Protein AF-A0A971N8U6-F1 (afdb_monomer_lite)

pLDDT: mean 80.95, std 17.46, range [42.59, 98.12]

Sequence (133 aa):
MRYELEEDKHRELATIDENKVITFADQNLEWIIREEIGKPHGAIEFGEVQGITKTDASTLPWPEHRFHDVSNPKIHENAIVSLDGLRYLTNLRQLNLSRNPISDLSELKYLKQLTKLELRTIYLHKESASLLR

Foldseek 3Di:
DVVVVVVVLVVCLVDPDQQDFFDDPFVLVVCQQCVVLVHRDDTDGLNSLQPAAEGESQPSDDDDPPPDPPVDPRVPDSADADCVRVLSNQNHAEYERAPHQHQDPPSVVSNPNHNYYHHHDHNNPDPPPPPDD

Secondary structure (DSSP, 8-state):
-HHHHHHHHHHHHHH--TT-EE--SSHHHHHHHHHHHT--SSPEEGGGGGG--EEE-S----STT----TT-GGGG--S----TTGGG-TT--EEE-TT------GGGGG-TT--EEE-TT------------

Radius of gyration: 16.16 Å; chains: 1; bounding box: 46×45×38 Å

Structure (mmCIF, N/CA/C/O backbone):
data_AF-A0A971N8U6-F1
#
_entry.id   AF-A0A971N8U6-F1
#
loop_
_atom_site.group_PDB
_atom_site.id
_atom_site.type_symbol
_atom_site.label_atom_id
_atom_site.label_alt_id
_atom_site.label_comp_id
_atom_site.label_asym_id
_atom_site.label_entity_id
_atom_site.label_seq_id
_atom_site.pdbx_PDB_ins_code
_atom_site.Cartn_x
_atom_site.Cartn_y
_atom_site.Cartn_z
_atom_site.occupancy
_atom_site.B_iso_or_equiv
_atom_site.auth_seq_id
_atom_site.auth_comp_id
_atom_site.auth_asym_id
_atom_site.auth_atom_id
_atom_site.pdbx_PDB_model_num
ATOM 1 N N . MET A 1 1 ? -1.477 22.993 -8.126 1.00 59.56 1 MET A N 1
ATOM 2 C CA . MET A 1 1 ? -1.645 21.684 -8.794 1.00 59.56 1 MET A CA 1
ATOM 3 C C . MET A 1 1 ? -1.131 20.496 -7.980 1.00 59.56 1 MET A C 1
ATOM 5 O O . MET A 1 1 ? -1.975 19.806 -7.436 1.00 59.56 1 MET A O 1
ATOM 9 N N . ARG A 1 2 ? 0.183 20.223 -7.820 1.00 58.22 2 ARG A N 1
ATOM 10 C CA . ARG A 1 2 ? 0.627 19.052 -7.008 1.00 58.22 2 ARG A CA 1
ATOM 11 C C . ARG A 1 2 ? 0.193 19.129 -5.537 1.00 58.22 2 ARG A C 1
ATOM 13 O O . ARG A 1 2 ? -0.319 18.152 -5.029 1.00 58.22 2 ARG A O 1
ATOM 20 N N . TYR A 1 3 ? 0.333 20.281 -4.881 1.00 58.81 3 TYR A N 1
ATOM 21 C CA . TYR A 1 3 ? -0.081 20.446 -3.478 1.00 58.81 3 TYR A CA 1
ATOM 22 C C . TYR A 1 3 ? -1.593 20.260 -3.243 1.00 58.81 3 TYR A C 1
ATOM 24 O O . TYR A 1 3 ? -1.970 19.697 -2.224 1.00 58.81 3 TYR A O 1
ATOM 32 N N . GLU A 1 4 ? -2.441 20.671 -4.192 1.00 64.56 4 GLU A N 1
ATOM 33 C CA . GLU A 1 4 ? -3.907 20.536 -4.092 1.00 64.56 4 GLU A CA 1
ATOM 34 C C . GLU A 1 4 ? -4.332 19.061 -4.137 1.00 64.56 4 GLU A C 1
ATOM 36 O O . GLU A 1 4 ? -5.067 18.609 -3.267 1.00 64.56 4 GLU A O 1
ATOM 41 N N . LEU A 1 5 ? -3.759 18.277 -5.061 1.00 65.00 5 LEU A N 1
ATOM 42 C CA . LEU A 1 5 ? -4.033 16.837 -5.177 1.00 65.00 5 LEU A CA 1
ATOM 43 C C . LEU A 1 5 ? -3.661 16.051 -3.908 1.00 65.00 5 LEU A C 1
ATOM 45 O O . LEU A 1 5 ? -4.312 15.064 -3.567 1.00 65.00 5 LEU A O 1
ATOM 49 N N . GLU A 1 6 ? -2.610 16.471 -3.203 1.00 73.00 6 GLU A N 1
ATOM 50 C CA . GLU A 1 6 ? -2.165 15.800 -1.979 1.00 73.00 6 GLU A CA 1
ATOM 51 C C . GLU A 1 6 ? -3.050 16.119 -0.768 1.00 73.00 6 GLU A C 1
ATOM 53 O O . GLU A 1 6 ? -3.264 15.242 0.079 1.00 73.00 6 GLU A O 1
ATOM 58 N N . GLU A 1 7 ? -3.565 17.351 -0.685 1.00 72.00 7 GLU A N 1
ATOM 59 C CA . GLU A 1 7 ? -4.572 17.730 0.309 1.00 72.00 7 GLU A CA 1
ATOM 60 C C . GLU A 1 7 ? -5.894 17.003 0.064 1.00 72.00 7 GLU A C 1
ATOM 62 O O . GLU A 1 7 ? -6.496 16.512 1.019 1.00 72.00 7 GLU A O 1
ATOM 67 N N . ASP A 1 8 ? -6.313 16.872 -1.194 1.00 78.00 8 ASP A N 1
ATOM 68 C CA . ASP A 1 8 ? -7.549 16.181 -1.563 1.00 78.00 8 ASP A CA 1
ATOM 69 C C . ASP A 1 8 ? -7.521 14.709 -1.141 1.00 78.00 8 ASP A C 1
ATOM 71 O O . ASP A 1 8 ? -8.455 14.237 -0.495 1.00 78.00 8 ASP A O 1
ATOM 75 N N . LYS A 1 9 ? -6.406 14.006 -1.380 1.00 81.56 9 LYS A N 1
ATOM 76 C CA . LYS A 1 9 ? -6.209 12.625 -0.903 1.00 81.56 9 LYS A CA 1
ATOM 77 C C . LYS A 1 9 ? -6.259 12.512 0.628 1.00 81.56 9 LYS A C 1
ATOM 79 O O . LYS A 1 9 ? -6.761 11.527 1.163 1.00 81.56 9 LYS A O 1
ATOM 84 N N . HIS A 1 10 ? -5.739 13.500 1.363 1.00 79.06 10 HIS A N 1
ATOM 85 C CA . HIS A 1 10 ? -5.798 13.482 2.829 1.00 79.06 10 HIS A CA 1
ATOM 86 C C . HIS A 1 10 ? -7.226 13.711 3.348 1.00 79.06 10 HIS A C 1
ATOM 88 O O . HIS A 1 10 ? -7.654 13.040 4.287 1.00 79.06 10 HIS A O 1
ATOM 94 N N . ARG A 1 11 ? -7.971 14.628 2.716 1.00 83.56 11 ARG A N 1
ATOM 95 C CA . ARG A 1 11 ? -9.385 14.901 3.024 1.00 83.56 11 ARG A CA 1
ATOM 96 C C . ARG A 1 11 ? -10.281 13.711 2.673 1.00 83.56 11 ARG A C 1
ATOM 98 O O . ARG A 1 11 ? -11.188 13.396 3.440 1.00 83.56 11 ARG A O 1
ATOM 105 N N . GLU A 1 12 ? -9.996 13.030 1.562 1.00 88.94 12 GLU A N 1
ATOM 106 C CA . GLU A 1 12 ? -10.679 11.798 1.156 1.00 88.94 12 GLU A CA 1
ATOM 107 C C . GLU A 1 12 ? -10.558 10.737 2.253 1.00 88.94 12 GLU A C 1
ATOM 109 O O . GLU A 1 12 ? -11.573 10.279 2.763 1.00 88.94 12 GLU A O 1
ATOM 114 N N . LEU A 1 13 ? -9.341 10.408 2.699 1.00 86.44 13 LEU A N 1
ATOM 115 C CA . LEU A 1 13 ? -9.130 9.388 3.737 1.00 86.44 13 LEU A CA 1
ATOM 116 C C . LEU A 1 13 ? -9.801 9.724 5.078 1.00 86.44 13 LEU A C 1
ATOM 118 O O . LEU A 1 13 ? -10.127 8.818 5.837 1.00 86.44 13 LEU A O 1
ATOM 122 N N . ALA A 1 14 ? -10.013 11.006 5.383 1.00 85.06 14 ALA A N 1
ATOM 123 C CA . ALA A 1 14 ? -10.707 11.426 6.599 1.00 85.06 14 ALA A CA 1
ATOM 124 C C . ALA A 1 14 ? -12.236 11.248 6.527 1.00 85.06 14 ALA A C 1
ATOM 126 O O . ALA A 1 14 ? -12.901 11.299 7.559 1.00 85.06 14 ALA A O 1
ATOM 127 N N . THR A 1 15 ? -12.796 11.082 5.325 1.00 90.12 15 THR A N 1
ATOM 128 C CA . THR A 1 15 ? -14.250 11.060 5.074 1.00 90.12 15 THR A CA 1
ATOM 129 C C . THR A 1 15 ? -14.706 9.867 4.235 1.00 90.12 15 THR A C 1
ATOM 131 O O . THR A 1 15 ? -15.868 9.800 3.839 1.00 90.12 15 THR A O 1
ATOM 134 N N . ILE A 1 16 ? -13.801 8.931 3.948 1.00 92.06 16 ILE A N 1
ATOM 135 C CA . ILE A 1 16 ? -14.071 7.775 3.101 1.00 92.06 16 ILE A CA 1
ATOM 136 C C . ILE A 1 16 ? -15.069 6.824 3.772 1.00 92.06 16 ILE A C 1
ATOM 138 O O . ILE A 1 16 ? -14.922 6.455 4.936 1.00 92.06 16 ILE A O 1
ATOM 142 N N . ASP A 1 17 ? -16.098 6.449 3.015 1.00 94.31 17 ASP A N 1
ATOM 143 C CA . ASP A 1 17 ? -17.116 5.481 3.423 1.00 94.31 17 ASP A CA 1
ATOM 144 C C . ASP A 1 17 ? -16.557 4.052 3.369 1.00 94.31 17 ASP A C 1
ATOM 146 O O . ASP A 1 17 ? -15.771 3.726 2.477 1.00 94.31 17 ASP A O 1
ATOM 150 N N . GLU A 1 18 ? -16.977 3.180 4.287 1.00 92.81 18 GLU A N 1
ATOM 151 C CA . GLU A 1 18 ? -16.533 1.780 4.325 1.00 92.81 18 GLU A CA 1
ATOM 152 C C . GLU A 1 18 ? -16.890 1.001 3.050 1.00 92.81 18 GLU A C 1
ATOM 154 O O . GLU A 1 18 ? -16.104 0.169 2.604 1.00 92.81 18 GLU A O 1
ATOM 159 N N . ASN A 1 19 ? -18.003 1.341 2.401 1.00 96.12 19 ASN A N 1
ATOM 160 C CA . ASN A 1 19 ? -18.477 0.707 1.170 1.00 96.12 19 ASN A CA 1
ATOM 161 C C . ASN A 1 19 ? -17.906 1.391 -0.083 1.00 96.12 19 ASN A C 1
ATOM 163 O O . ASN A 1 19 ? -18.292 1.088 -1.217 1.00 96.12 19 ASN A O 1
ATOM 167 N N . LYS A 1 20 ? -17.005 2.370 0.082 1.00 96.62 20 LYS A N 1
ATOM 168 C CA . LYS A 1 20 ? -16.369 3.040 -1.049 1.00 96.62 20 LYS A CA 1
ATOM 169 C C . LYS A 1 20 ? -15.521 2.032 -1.812 1.00 96.62 20 LYS A C 1
ATOM 171 O O . LYS A 1 20 ? -14.549 1.502 -1.282 1.00 96.62 20 LYS A O 1
ATOM 176 N N . VAL A 1 21 ? -15.840 1.843 -3.090 1.00 96.94 21 VAL A N 1
ATOM 177 C CA . VAL A 1 21 ? -14.991 1.074 -4.002 1.00 96.94 21 VAL A CA 1
ATOM 178 C C . VAL A 1 21 ? -13.652 1.786 -4.180 1.00 96.94 21 VAL A C 1
ATOM 180 O O . VAL A 1 21 ? -13.610 2.962 -4.560 1.00 96.94 21 VAL A O 1
ATOM 183 N N . ILE A 1 22 ? -12.577 1.048 -3.925 1.00 96.38 22 ILE A N 1
ATOM 184 C CA . ILE A 1 22 ? -11.189 1.466 -4.096 1.00 96.38 22 ILE A CA 1
ATOM 185 C C . ILE A 1 22 ? -10.516 0.634 -5.188 1.00 96.38 22 ILE A C 1
ATOM 187 O O . ILE A 1 22 ? -10.962 -0.455 -5.549 1.00 96.38 22 ILE A O 1
ATOM 191 N N . THR A 1 23 ? -9.426 1.166 -5.729 1.00 95.19 23 THR A N 1
ATOM 192 C CA . THR A 1 23 ? -8.676 0.545 -6.823 1.00 95.19 23 THR A CA 1
ATOM 193 C C . THR A 1 23 ? -7.184 0.674 -6.582 1.00 95.19 23 THR A C 1
ATOM 195 O O . THR A 1 23 ? -6.734 1.678 -6.023 1.00 95.19 23 THR A O 1
ATOM 198 N N . PHE A 1 24 ? -6.424 -0.291 -7.087 1.00 93.31 24 PHE A N 1
ATOM 199 C CA . PHE A 1 24 ? -4.967 -0.270 -7.086 1.00 93.31 24 PHE A CA 1
ATOM 200 C C . PHE A 1 24 ? -4.491 -0.159 -8.532 1.00 93.31 24 PHE A C 1
ATOM 202 O O . PHE A 1 24 ? -4.991 -0.859 -9.410 1.00 93.31 24 PHE A O 1
ATOM 209 N N . ALA A 1 25 ? -3.567 0.761 -8.809 1.00 92.25 25 ALA A N 1
ATOM 210 C CA . ALA A 1 25 ? -3.093 0.947 -10.183 1.00 92.25 25 ALA A CA 1
ATOM 211 C C . ALA A 1 25 ? -2.219 -0.229 -10.647 1.00 92.25 25 ALA A C 1
ATOM 213 O O . ALA A 1 25 ? -2.215 -0.583 -11.827 1.00 92.25 25 ALA A O 1
ATOM 214 N N . ASP A 1 26 ? -1.476 -0.816 -9.709 1.00 89.25 26 ASP A N 1
ATOM 215 C CA . ASP A 1 26 ? -0.604 -1.959 -9.933 1.00 89.25 26 ASP A CA 1
ATOM 216 C C . ASP A 1 26 ? -1.357 -3.269 -9.667 1.00 89.25 26 ASP A C 1
ATOM 218 O O . ASP A 1 26 ? -1.887 -3.489 -8.576 1.00 89.25 26 ASP A O 1
ATOM 222 N N . GLN A 1 27 ? -1.408 -4.145 -10.672 1.00 87.06 27 GLN A N 1
ATOM 223 C CA . GLN A 1 27 ? -2.161 -5.400 -10.595 1.00 87.06 27 GLN A CA 1
ATOM 224 C C . GLN A 1 27 ? -1.514 -6.419 -9.654 1.00 87.06 27 GLN A C 1
ATOM 226 O O . GLN A 1 27 ? -2.226 -7.236 -9.075 1.00 87.06 27 GLN A O 1
ATOM 231 N N . ASN A 1 28 ? -0.191 -6.373 -9.474 1.00 86.50 28 ASN A N 1
ATOM 232 C CA . ASN A 1 28 ? 0.494 -7.254 -8.533 1.00 86.50 28 ASN A CA 1
ATOM 233 C C . ASN A 1 28 ? 0.221 -6.814 -7.098 1.00 86.50 28 ASN A C 1
ATOM 235 O O . ASN A 1 28 ? -0.028 -7.654 -6.235 1.00 86.50 28 ASN A O 1
ATOM 239 N N . LEU A 1 29 ? 0.207 -5.498 -6.856 1.00 90.75 29 LEU A N 1
ATOM 240 C CA . LEU A 1 29 ? -0.240 -4.961 -5.576 1.00 90.75 29 LEU A CA 1
ATOM 241 C C . LEU A 1 29 ? -1.698 -5.350 -5.313 1.00 90.75 29 LEU A C 1
ATOM 243 O O . LEU A 1 29 ? -1.980 -5.897 -4.252 1.00 90.75 29 LEU A O 1
ATOM 247 N N . GLU A 1 30 ? -2.602 -5.138 -6.277 1.00 92.81 30 GLU A N 1
ATOM 248 C CA . GLU A 1 30 ? -4.005 -5.550 -6.139 1.00 92.81 30 GLU A CA 1
ATOM 249 C C . GLU A 1 30 ? -4.123 -7.037 -5.800 1.00 92.81 30 GLU A C 1
ATOM 251 O O . GLU A 1 30 ? -4.874 -7.404 -4.900 1.00 92.81 30 GLU A O 1
ATOM 256 N N . TRP A 1 31 ? -3.365 -7.890 -6.490 1.00 88.88 31 TRP A N 1
ATOM 257 C CA . TRP A 1 31 ? -3.372 -9.330 -6.263 1.00 88.88 31 TRP A CA 1
ATOM 258 C C . TRP A 1 31 ? -2.973 -9.688 -4.826 1.00 88.88 31 TRP A C 1
ATOM 260 O O . TRP A 1 31 ? -3.695 -10.435 -4.171 1.00 88.88 31 TRP A O 1
ATOM 270 N N . ILE A 1 32 ? -1.897 -9.095 -4.297 1.00 89.25 32 ILE A N 1
ATOM 271 C CA . ILE A 1 32 ? -1.487 -9.310 -2.899 1.00 89.25 32 ILE A CA 1
ATOM 272 C C . ILE A 1 32 ? -2.613 -8.898 -1.949 1.00 89.25 32 ILE A C 1
ATOM 274 O O . ILE A 1 32 ? -2.950 -9.639 -1.030 1.00 89.25 32 ILE A O 1
ATOM 278 N N . ILE A 1 33 ? -3.233 -7.739 -2.185 1.00 93.44 33 ILE A N 1
ATOM 279 C CA . ILE A 1 33 ? -4.347 -7.271 -1.356 1.00 93.44 33 ILE A CA 1
ATOM 280 C C . ILE A 1 33 ? -5.525 -8.244 -1.412 1.00 93.44 33 ILE A C 1
ATOM 282 O O . ILE A 1 33 ? -6.119 -8.529 -0.376 1.00 93.44 33 ILE A O 1
ATOM 286 N N . ARG A 1 34 ? -5.845 -8.782 -2.591 1.00 93.25 34 ARG A N 1
ATOM 287 C CA . ARG A 1 34 ? -6.923 -9.763 -2.774 1.00 93.25 34 ARG A CA 1
ATOM 288 C C . ARG A 1 34 ? -6.685 -11.052 -2.003 1.00 93.25 34 ARG A C 1
ATOM 290 O O . ARG A 1 34 ? -7.636 -11.565 -1.417 1.00 93.25 34 ARG A O 1
ATOM 297 N N . GLU A 1 35 ? -5.453 -11.549 -1.986 1.00 89.50 35 GLU A N 1
ATOM 298 C CA . GLU A 1 35 ? -5.084 -12.722 -1.189 1.00 89.50 35 GLU A CA 1
ATOM 299 C C . GLU A 1 35 ? -5.233 -12.444 0.310 1.00 89.50 35 GLU A C 1
ATOM 301 O O . GLU A 1 35 ? -5.848 -13.237 1.021 1.00 89.50 35 GLU A O 1
ATOM 306 N N . GLU A 1 36 ? -4.752 -11.289 0.782 1.00 92.56 36 GLU A N 1
ATOM 307 C CA . GLU A 1 36 ? -4.838 -10.887 2.195 1.00 92.56 36 GLU A CA 1
ATOM 308 C C . GLU A 1 36 ? -6.293 -10.764 2.684 1.00 92.56 36 GLU A C 1
ATOM 310 O O . GLU A 1 36 ? -6.595 -11.108 3.827 1.00 92.56 36 GLU A O 1
ATOM 315 N N . ILE A 1 37 ? -7.215 -10.313 1.824 1.00 94.69 37 ILE A N 1
ATOM 316 C CA . ILE A 1 37 ? -8.649 -10.210 2.159 1.00 94.69 37 ILE A CA 1
ATOM 317 C C . ILE A 1 37 ? -9.464 -11.456 1.771 1.00 94.69 37 ILE A C 1
ATOM 319 O O . ILE A 1 37 ? -10.665 -11.504 2.033 1.00 94.69 37 ILE A O 1
ATOM 323 N N . GLY A 1 38 ? -8.857 -12.454 1.119 1.00 92.88 38 GLY A N 1
ATOM 324 C CA . GLY A 1 38 ? -9.550 -13.656 0.643 1.00 92.88 38 GLY A CA 1
ATOM 325 C C . GLY A 1 38 ? -10.613 -13.398 -0.437 1.00 92.88 38 GLY A C 1
ATOM 326 O O . GLY A 1 38 ? -11.600 -14.134 -0.514 1.00 92.88 38 GLY A O 1
ATOM 327 N N . LYS A 1 39 ? -10.441 -12.357 -1.266 1.00 92.25 39 LYS A N 1
ATOM 328 C CA . LYS A 1 39 ? -11.420 -11.920 -2.282 1.00 92.25 39 LYS A CA 1
ATOM 329 C C . LYS A 1 39 ? -10.804 -11.887 -3.689 1.00 92.25 39 LYS A C 1
ATOM 331 O O . LYS A 1 39 ? -10.376 -10.828 -4.164 1.00 92.25 39 LYS A O 1
ATOM 336 N N . PRO A 1 40 ? -10.809 -13.018 -4.417 1.00 87.56 40 PRO A N 1
ATOM 337 C CA . PRO A 1 40 ? -10.121 -13.127 -5.707 1.00 87.56 40 PRO A CA 1
ATOM 338 C C . PRO A 1 40 ? -10.761 -12.287 -6.824 1.00 87.56 40 PRO A C 1
ATOM 340 O O . PRO A 1 40 ? -10.086 -11.919 -7.783 1.00 87.56 40 PRO A O 1
ATOM 343 N N . HIS A 1 41 ? -12.054 -11.960 -6.716 1.00 88.38 41 HIS A N 1
ATOM 344 C CA . HIS A 1 41 ? -12.808 -11.255 -7.756 1.00 88.38 41 HIS A CA 1
ATOM 345 C C . HIS A 1 41 ? -13.762 -10.205 -7.174 1.00 88.38 41 HIS A C 1
ATOM 347 O O . HIS A 1 41 ? -14.086 -10.219 -5.989 1.00 88.38 41 HIS A O 1
ATOM 353 N N . GLY A 1 42 ? -14.256 -9.315 -8.038 1.00 93.50 42 GLY A N 1
ATOM 354 C CA . GLY A 1 42 ? -15.191 -8.252 -7.670 1.00 93.50 42 GLY A CA 1
ATOM 355 C C . GLY A 1 42 ? -14.503 -6.974 -7.188 1.00 93.50 42 GLY A C 1
ATOM 356 O O . GLY A 1 42 ? -13.277 -6.916 -7.056 1.00 93.50 42 GLY A O 1
ATOM 357 N N . ALA A 1 43 ? -15.308 -5.934 -6.964 1.00 96.12 43 ALA A N 1
ATOM 358 C CA . ALA A 1 43 ? -14.835 -4.655 -6.442 1.00 96.12 43 ALA A CA 1
ATOM 359 C C . ALA A 1 43 ? -14.250 -4.828 -5.034 1.00 96.12 43 ALA A C 1
ATOM 361 O O . ALA A 1 43 ? -14.772 -5.624 -4.258 1.00 96.12 43 ALA A O 1
ATOM 362 N N . ILE A 1 44 ? -13.179 -4.100 -4.723 1.00 96.88 44 ILE A N 1
ATOM 363 C CA . ILE A 1 44 ? -12.619 -4.026 -3.370 1.00 96.88 44 ILE A CA 1
ATOM 364 C C . ILE A 1 44 ? -13.200 -2.776 -2.713 1.00 96.88 44 ILE A C 1
ATOM 366 O O . ILE A 1 44 ? -13.115 -1.686 -3.280 1.00 96.88 44 ILE A O 1
ATOM 370 N N . GLU A 1 45 ? -13.799 -2.930 -1.543 1.00 97.62 45 GLU A N 1
ATOM 371 C CA . GLU A 1 45 ? -14.341 -1.835 -0.744 1.00 97.62 45 GLU A CA 1
ATOM 372 C C . GLU A 1 45 ? -13.344 -1.416 0.341 1.00 97.62 45 GLU A C 1
ATOM 374 O O . GLU A 1 45 ? -12.538 -2.214 0.827 1.00 97.62 45 GLU A O 1
ATOM 379 N N . PHE A 1 46 ? -13.375 -0.141 0.725 1.00 97.44 46 PHE A N 1
ATOM 380 C CA . PHE A 1 46 ? -12.439 0.423 1.694 1.00 97.44 46 PHE A CA 1
ATOM 381 C C . PHE A 1 46 ? -12.449 -0.329 3.031 1.00 97.44 46 PHE A C 1
ATOM 383 O O . PHE A 1 46 ? -11.382 -0.582 3.592 1.00 97.44 46 PHE A O 1
ATOM 390 N N . GLY A 1 47 ? -13.622 -0.725 3.526 1.00 96.62 47 GLY A N 1
ATOM 391 C CA . GLY A 1 47 ? -13.781 -1.481 4.768 1.00 96.62 47 GLY A CA 1
ATOM 392 C C . GLY A 1 47 ? -13.068 -2.835 4.746 1.00 96.62 47 GLY A C 1
ATOM 393 O O . GLY A 1 47 ? -12.498 -3.246 5.756 1.00 96.62 47 GLY A O 1
ATOM 394 N N . GLU A 1 48 ? -13.014 -3.492 3.583 1.00 97.38 48 GLU A N 1
ATOM 395 C CA . GLU A 1 48 ? -12.439 -4.835 3.427 1.00 97.38 48 GLU A CA 1
ATOM 396 C C . GLU A 1 48 ? -10.926 -4.852 3.661 1.00 97.38 48 GLU A C 1
ATOM 398 O O . GLU A 1 48 ? -10.388 -5.814 4.207 1.00 97.38 48 GLU A O 1
ATOM 403 N N . VAL A 1 49 ? -10.227 -3.768 3.311 1.00 97.00 49 VAL A N 1
ATOM 404 C CA . VAL A 1 49 ? -8.766 -3.682 3.470 1.00 97.00 49 VAL A CA 1
ATOM 405 C C . VAL A 1 49 ? -8.337 -3.184 4.852 1.00 97.00 49 VAL A C 1
ATOM 407 O O . VAL A 1 49 ? -7.148 -3.204 5.171 1.00 97.00 49 VAL A O 1
ATOM 410 N N . GLN A 1 50 ? -9.273 -2.769 5.714 1.00 95.88 50 GLN A N 1
ATOM 411 C CA . GLN A 1 50 ? -8.928 -2.234 7.038 1.00 95.88 50 GLN A CA 1
ATOM 412 C C . GLN A 1 50 ? -8.422 -3.300 8.017 1.00 95.88 50 GLN A C 1
ATOM 414 O O . GLN A 1 50 ? -7.779 -2.945 9.007 1.00 95.88 50 GLN A O 1
ATOM 419 N N . GLY A 1 51 ? -8.667 -4.587 7.745 1.00 96.06 51 GLY A N 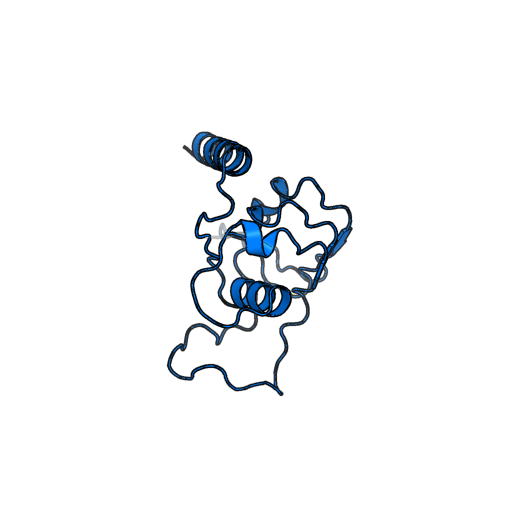1
ATOM 420 C CA . GLY A 1 51 ? -8.108 -5.702 8.518 1.00 96.06 51 GLY A CA 1
ATOM 421 C C . GLY A 1 51 ? -6.622 -5.966 8.245 1.00 96.06 51 GLY A C 1
ATOM 422 O O . GLY A 1 51 ? -5.959 -6.646 9.032 1.00 96.06 51 GLY A O 1
ATOM 423 N N . ILE A 1 52 ? -6.074 -5.406 7.164 1.00 96.81 52 ILE A N 1
ATOM 424 C CA . ILE A 1 52 ? -4.686 -5.619 6.763 1.00 96.81 52 ILE A CA 1
ATOM 425 C C . ILE A 1 52 ? -3.762 -4.790 7.661 1.00 96.81 52 ILE A C 1
ATOM 427 O O . ILE A 1 52 ? -3.696 -3.564 7.581 1.00 96.81 52 ILE A O 1
ATOM 431 N N . THR A 1 53 ? -3.012 -5.474 8.526 1.00 97.06 53 THR A N 1
ATOM 432 C CA . THR A 1 53 ? -2.050 -4.842 9.453 1.00 97.06 53 THR A CA 1
ATOM 433 C C . THR A 1 53 ? -0.597 -5.149 9.104 1.00 97.06 53 THR A C 1
ATOM 435 O O . THR A 1 53 ? 0.316 -4.428 9.519 1.00 97.06 53 THR A O 1
ATOM 438 N N . LYS A 1 54 ? -0.371 -6.192 8.308 1.00 95.75 54 LYS A N 1
ATOM 439 C CA . LYS A 1 54 ? 0.928 -6.595 7.787 1.00 95.75 54 LYS A CA 1
ATOM 440 C C . LYS A 1 54 ? 0.741 -7.095 6.361 1.00 95.75 54 LYS A C 1
ATOM 442 O O . LYS A 1 54 ? -0.177 -7.866 6.130 1.00 95.75 54 LYS A O 1
ATOM 447 N N . THR A 1 55 ? 1.646 -6.713 5.468 1.00 92.00 55 THR A N 1
ATOM 448 C CA . THR A 1 55 ? 1.681 -7.224 4.093 1.00 92.00 55 THR A CA 1
ATOM 449 C C . THR A 1 55 ? 3.122 -7.428 3.653 1.00 92.00 55 THR A C 1
ATOM 451 O O . THR A 1 55 ? 3.972 -6.548 3.846 1.00 92.00 55 THR A O 1
ATOM 454 N N . ASP A 1 56 ? 3.401 -8.591 3.064 1.00 89.38 56 ASP A N 1
ATOM 455 C CA . ASP A 1 56 ? 4.669 -8.864 2.390 1.00 89.38 56 ASP A CA 1
ATOM 456 C C . ASP A 1 56 ? 4.476 -8.835 0.876 1.00 89.38 56 ASP A C 1
ATOM 458 O O . ASP A 1 56 ? 3.918 -9.747 0.278 1.00 89.38 56 ASP A O 1
ATOM 462 N N . ALA A 1 57 ? 4.960 -7.762 0.266 1.00 86.44 57 ALA A N 1
ATOM 463 C CA . ALA A 1 57 ? 4.919 -7.537 -1.165 1.00 86.44 57 ALA A CA 1
ATOM 464 C C . ALA A 1 57 ? 6.293 -7.752 -1.825 1.00 86.44 57 ALA A C 1
ATOM 466 O O . ALA A 1 57 ? 6.516 -7.329 -2.959 1.00 86.44 57 ALA A O 1
ATOM 467 N N . SER A 1 58 ? 7.235 -8.388 -1.117 1.00 82.19 58 SER A N 1
ATOM 468 C CA . SER A 1 58 ? 8.578 -8.686 -1.632 1.00 82.19 58 SER A CA 1
ATOM 469 C C . SER A 1 58 ? 8.696 -10.037 -2.323 1.00 82.19 58 SER A C 1
ATOM 471 O O . SER A 1 58 ? 9.611 -10.271 -3.120 1.00 82.19 58 SER A O 1
ATOM 473 N N . THR A 1 59 ? 7.782 -10.942 -1.996 1.00 66.00 59 THR A N 1
ATOM 474 C CA . THR A 1 59 ? 7.687 -12.273 -2.572 1.00 66.00 59 THR A CA 1
ATOM 475 C C . THR A 1 59 ? 6.500 -12.291 -3.510 1.00 66.00 59 THR A C 1
ATOM 477 O O . THR A 1 59 ? 5.411 -12.697 -3.119 1.00 66.00 59 THR A O 1
ATOM 480 N N . LEU A 1 60 ? 6.700 -11.846 -4.749 1.00 64.75 60 LEU A N 1
ATOM 481 C CA . LEU A 1 60 ? 5.743 -12.181 -5.795 1.00 64.75 60 LEU A CA 1
ATOM 482 C C . LEU A 1 60 ? 5.799 -13.703 -5.983 1.00 64.75 60 LEU A C 1
ATOM 484 O O . LEU A 1 60 ? 6.871 -14.239 -6.289 1.00 64.75 60 LEU A O 1
ATOM 488 N N . PRO A 1 61 ? 4.707 -14.427 -5.711 1.00 56.84 61 PRO A N 1
ATOM 489 C CA . PRO A 1 61 ? 4.739 -15.873 -5.707 1.00 56.84 61 PRO A CA 1
ATOM 490 C C . PRO A 1 61 ? 4.594 -16.366 -7.133 1.00 56.84 61 PRO A C 1
ATOM 492 O O . PRO A 1 61 ? 3.495 -16.358 -7.659 1.00 56.84 61 PRO A O 1
ATOM 495 N N . TRP A 1 62 ? 5.663 -16.869 -7.747 1.00 58.88 62 TRP A N 1
ATOM 496 C CA . TRP A 1 62 ? 5.519 -17.764 -8.898 1.00 58.88 62 TRP A CA 1
ATOM 497 C C . TRP A 1 62 ? 6.559 -18.876 -8.823 1.00 58.88 62 TRP A C 1
ATOM 499 O O . TRP A 1 62 ? 7.736 -18.580 -8.601 1.00 58.88 62 TRP A O 1
ATOM 509 N N . PRO A 1 63 ? 6.146 -20.154 -8.984 1.00 49.09 63 PRO A N 1
ATOM 510 C CA . PRO A 1 63 ? 5.401 -20.620 -10.165 1.00 49.09 63 PRO A CA 1
ATOM 511 C C . PRO A 1 63 ? 4.178 -21.540 -9.930 1.00 49.09 63 PRO A C 1
ATOM 513 O O . PRO A 1 63 ? 3.566 -21.967 -10.909 1.00 49.09 63 PRO A O 1
ATOM 516 N N . GLU A 1 64 ? 3.809 -21.880 -8.695 1.00 52.81 64 GLU A N 1
ATOM 517 C CA . GLU A 1 64 ? 2.924 -23.033 -8.434 1.00 52.81 64 GLU A CA 1
ATOM 518 C C . GLU A 1 64 ? 1.407 -22.753 -8.404 1.00 52.81 64 GLU A C 1
ATOM 520 O O . GLU A 1 64 ? 0.618 -23.684 -8.550 1.00 52.81 64 GLU A O 1
ATOM 525 N N . HIS A 1 65 ? 0.983 -21.484 -8.403 1.00 50.62 65 HIS A N 1
ATOM 526 C CA . HIS A 1 6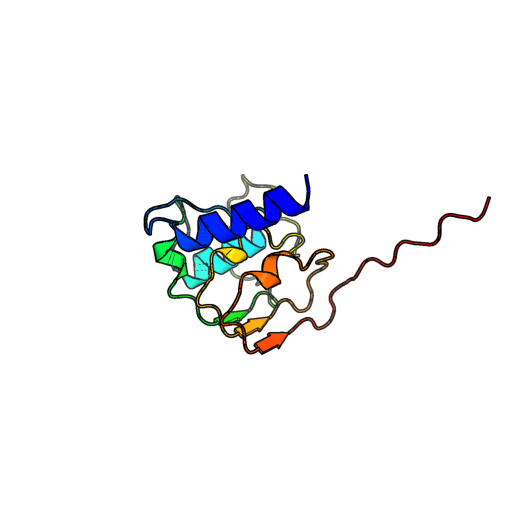5 ? -0.425 -21.084 -8.574 1.00 50.62 65 HIS A CA 1
ATOM 527 C C . HIS A 1 65 ? -0.687 -20.387 -9.917 1.00 50.62 65 HIS A C 1
ATOM 529 O O . HIS A 1 65 ? -1.416 -19.400 -9.995 1.00 50.62 65 HIS A O 1
ATOM 535 N N . ARG A 1 66 ? -0.110 -20.907 -11.013 1.00 52.16 66 ARG A N 1
ATOM 536 C CA . ARG A 1 66 ? -0.495 -20.517 -12.382 1.00 52.16 66 ARG A CA 1
ATOM 537 C C . ARG A 1 66 ? -1.925 -20.977 -12.713 1.00 52.16 66 ARG A C 1
ATOM 539 O O . ARG A 1 66 ? -2.133 -21.879 -13.511 1.00 52.16 66 ARG A O 1
ATOM 546 N N . PHE A 1 67 ? -2.901 -20.286 -12.144 1.00 48.72 67 PHE A N 1
ATOM 547 C CA . PHE A 1 67 ? -4.240 -20.118 -12.702 1.00 48.72 67 PHE A CA 1
ATOM 548 C C . PHE A 1 67 ? -4.508 -18.618 -12.848 1.00 48.72 67 PHE A C 1
ATOM 550 O O . PHE A 1 67 ? -5.521 -18.096 -12.399 1.00 48.72 67 PHE A O 1
ATOM 557 N N . HIS A 1 68 ? -3.558 -17.900 -13.450 1.00 51.75 68 HIS A N 1
ATOM 558 C CA . HIS A 1 68 ? -3.849 -16.571 -13.960 1.00 51.75 68 HIS A CA 1
ATOM 559 C C . HIS A 1 68 ? -4.710 -16.764 -15.195 1.00 51.75 68 HIS A C 1
ATOM 561 O O . HIS A 1 68 ? -4.328 -17.489 -16.116 1.00 51.75 68 HIS A O 1
ATOM 567 N N . ASP A 1 69 ? -5.879 -16.144 -15.177 1.00 55.03 69 ASP A N 1
ATOM 568 C CA . ASP A 1 69 ? -6.693 -15.935 -16.355 1.00 55.03 69 ASP A CA 1
ATOM 569 C C . ASP A 1 69 ? -5.797 -15.444 -17.505 1.00 55.03 69 ASP A C 1
ATOM 571 O O . ASP A 1 69 ? -5.321 -14.307 -17.523 1.00 55.03 69 ASP A O 1
ATOM 575 N N . VAL A 1 70 ? -5.527 -16.346 -18.451 1.00 53.03 70 VAL A N 1
ATOM 576 C CA . VAL A 1 70 ? -4.680 -16.107 -19.626 1.00 53.03 70 VAL A CA 1
ATOM 577 C C . VAL A 1 70 ? -5.248 -15.016 -20.540 1.00 53.03 70 VAL A C 1
ATOM 579 O O . VAL A 1 70 ? -4.590 -14.628 -21.503 1.00 53.03 70 VAL A O 1
ATOM 582 N N . SER A 1 71 ? -6.452 -14.509 -20.253 1.00 58.34 71 SER A N 1
ATOM 583 C CA . SER A 1 71 ? -7.047 -13.377 -20.954 1.00 58.34 71 SER A CA 1
ATOM 584 C C . SER A 1 71 ? -6.487 -12.014 -20.531 1.00 58.34 71 SER A C 1
ATOM 586 O O . SER A 1 71 ? -6.670 -11.052 -21.280 1.00 58.34 71 SER A O 1
ATOM 588 N N . ASN A 1 72 ? -5.774 -11.907 -19.396 1.00 55.00 72 ASN A N 1
ATOM 589 C CA . ASN A 1 72 ? -5.176 -10.645 -18.949 1.00 55.00 72 ASN A CA 1
ATOM 590 C C . ASN A 1 72 ? -3.636 -10.634 -19.096 1.00 55.00 72 ASN A C 1
ATOM 592 O O . ASN A 1 72 ? -2.912 -10.931 -18.141 1.00 55.00 72 ASN A O 1
ATOM 596 N N . PRO A 1 73 ? -3.108 -10.219 -20.264 1.00 52.19 73 PRO A N 1
ATOM 597 C CA . PRO A 1 73 ? -1.672 -10.185 -20.545 1.00 52.19 73 PRO A CA 1
ATOM 598 C C . PRO A 1 73 ? -0.893 -9.112 -19.761 1.00 52.19 73 PRO A C 1
ATOM 600 O O . PRO A 1 73 ? 0.313 -8.976 -19.950 1.00 52.19 73 PRO A O 1
ATOM 603 N N . LYS A 1 74 ? -1.544 -8.318 -18.897 1.00 53.16 74 LYS A N 1
ATOM 604 C CA . LYS A 1 74 ? -0.869 -7.290 -18.086 1.00 53.16 74 LYS A CA 1
ATOM 605 C C . LYS A 1 74 ? -0.255 -7.819 -16.787 1.00 53.16 74 LYS A C 1
ATOM 607 O O . LYS A 1 74 ? 0.572 -7.127 -16.209 1.00 53.16 74 LYS A O 1
ATOM 612 N N . ILE A 1 75 ? -0.575 -9.046 -16.368 1.00 53.84 75 ILE A N 1
ATOM 613 C CA . ILE A 1 75 ? -0.030 -9.655 -15.136 1.00 53.84 75 ILE A CA 1
ATOM 614 C C . ILE A 1 75 ? 1.390 -10.240 -15.362 1.00 53.84 75 ILE A C 1
ATOM 616 O O . ILE A 1 75 ? 1.897 -11.022 -14.569 1.00 53.84 75 ILE A O 1
ATOM 620 N N . HIS A 1 76 ? 2.053 -9.914 -16.476 1.00 51.06 76 HIS A N 1
ATOM 621 C CA . HIS A 1 76 ? 3.324 -10.537 -16.876 1.00 51.06 76 HIS A CA 1
ATOM 622 C C . HIS A 1 76 ? 4.588 -9.805 -16.403 1.00 51.06 76 HIS A C 1
ATOM 624 O O . HIS A 1 76 ? 5.693 -10.274 -16.678 1.00 51.06 76 HIS A O 1
ATOM 630 N N . GLU A 1 77 ? 4.458 -8.689 -15.687 1.00 58.25 77 GLU A N 1
ATOM 631 C CA . GLU A 1 77 ? 5.600 -8.031 -15.050 1.00 58.25 77 GLU A CA 1
ATOM 632 C C . GLU A 1 77 ? 5.671 -8.452 -13.583 1.00 58.25 77 GLU A C 1
ATOM 634 O O . GLU A 1 77 ? 4.785 -8.146 -12.796 1.00 58.25 77 GLU A O 1
ATOM 639 N N . ASN A 1 78 ? 6.729 -9.174 -13.209 1.00 68.81 78 ASN A N 1
ATOM 640 C CA . ASN A 1 78 ? 6.955 -9.692 -11.855 1.00 68.81 78 ASN A CA 1
ATOM 641 C C . ASN A 1 78 ? 7.472 -8.605 -10.908 1.00 68.81 78 ASN A C 1
ATOM 643 O O . ASN A 1 78 ? 8.496 -8.784 -10.247 1.00 68.81 78 ASN A O 1
ATOM 647 N N . ALA A 1 79 ? 6.810 -7.457 -10.885 1.00 81.00 79 ALA A N 1
ATOM 648 C CA . ALA A 1 79 ? 7.269 -6.297 -10.153 1.00 81.00 79 ALA A CA 1
ATOM 649 C C . ALA A 1 79 ? 6.103 -5.380 -9.803 1.00 81.00 79 ALA A C 1
ATOM 651 O O . ALA A 1 79 ? 5.253 -5.101 -10.644 1.00 81.00 79 ALA A O 1
ATOM 652 N N . ILE A 1 80 ? 6.118 -4.856 -8.583 1.00 86.62 80 ILE A N 1
ATOM 653 C CA . ILE A 1 80 ? 5.314 -3.689 -8.234 1.00 86.62 80 ILE A CA 1
ATOM 654 C C . ILE A 1 80 ? 6.065 -2.453 -8.724 1.00 86.62 80 ILE A C 1
ATOM 656 O O . ILE A 1 80 ? 7.210 -2.212 -8.335 1.00 86.62 80 ILE A O 1
ATOM 660 N N . VAL A 1 81 ? 5.429 -1.672 -9.586 1.00 87.19 81 VAL A N 1
ATOM 661 C CA . VAL A 1 81 ? 5.974 -0.427 -10.148 1.00 87.19 81 VAL A CA 1
ATOM 662 C C . VAL A 1 81 ? 5.259 0.805 -9.597 1.00 87.19 81 VAL A C 1
ATOM 664 O O . VAL A 1 81 ? 5.857 1.879 -9.546 1.00 87.19 81 VAL A O 1
ATOM 667 N N . SER A 1 82 ? 4.008 0.656 -9.141 1.00 89.81 82 SER A N 1
ATOM 668 C CA . SER A 1 82 ? 3.213 1.739 -8.551 1.00 89.81 82 SER A CA 1
ATOM 669 C C . SER A 1 82 ? 2.629 1.352 -7.195 1.00 89.81 82 SER A C 1
ATOM 671 O O . SER A 1 82 ? 2.176 0.230 -6.987 1.00 89.81 82 SER A O 1
ATOM 673 N N . LEU A 1 83 ? 2.616 2.316 -6.272 1.00 92.81 83 LEU A N 1
ATOM 674 C CA . LEU A 1 83 ? 1.967 2.196 -4.964 1.00 92.81 83 LEU A CA 1
ATOM 675 C C . LEU A 1 83 ? 0.589 2.869 -4.920 1.00 92.81 83 LEU A C 1
ATOM 677 O O . LEU A 1 83 ? -0.005 2.958 -3.847 1.00 92.81 83 LEU A O 1
ATOM 681 N N . ASP A 1 84 ? 0.075 3.364 -6.049 1.00 93.94 84 ASP A N 1
ATOM 682 C CA . ASP A 1 84 ? -1.230 4.025 -6.088 1.00 93.94 84 ASP A CA 1
ATOM 683 C C . ASP A 1 84 ? -2.337 3.093 -5.579 1.00 93.94 84 ASP A C 1
ATOM 685 O O . ASP A 1 84 ? -2.552 1.997 -6.103 1.00 93.94 84 ASP A O 1
ATOM 689 N N . GLY A 1 85 ? -3.052 3.566 -4.556 1.00 94.06 85 GLY A N 1
ATOM 690 C CA . GLY A 1 85 ? -4.085 2.804 -3.850 1.00 94.06 85 GLY A CA 1
ATOM 691 C C . GLY A 1 85 ? -3.605 2.234 -2.513 1.00 94.06 85 GLY A C 1
ATOM 692 O O . GLY A 1 85 ? -4.421 1.986 -1.629 1.00 94.06 85 GLY A O 1
ATOM 693 N N . LEU A 1 86 ? -2.289 2.141 -2.284 1.00 95.94 86 LEU A N 1
ATOM 694 C CA . LEU A 1 86 ? -1.736 1.687 -1.005 1.00 95.94 86 LEU A CA 1
ATOM 695 C C . LEU A 1 86 ? -2.183 2.580 0.163 1.00 95.94 86 LEU A C 1
ATOM 697 O O . LEU A 1 86 ? -2.378 2.084 1.270 1.00 95.94 86 LEU A O 1
ATOM 701 N N . ARG A 1 87 ? -2.425 3.877 -0.084 1.00 95.38 87 ARG A N 1
ATOM 702 C CA . ARG A 1 87 ? -2.924 4.842 0.915 1.00 95.38 87 ARG A CA 1
ATOM 703 C C . ARG A 1 87 ? -4.205 4.413 1.641 1.00 95.38 87 ARG A C 1
ATOM 705 O O . ARG A 1 87 ? -4.458 4.910 2.735 1.00 95.38 87 ARG A O 1
ATOM 712 N N . TYR A 1 88 ? -5.002 3.518 1.053 1.00 97.12 88 TYR A N 1
ATOM 713 C CA . TYR A 1 88 ? -6.248 3.032 1.645 1.00 97.12 88 TYR A CA 1
ATOM 714 C C . TYR A 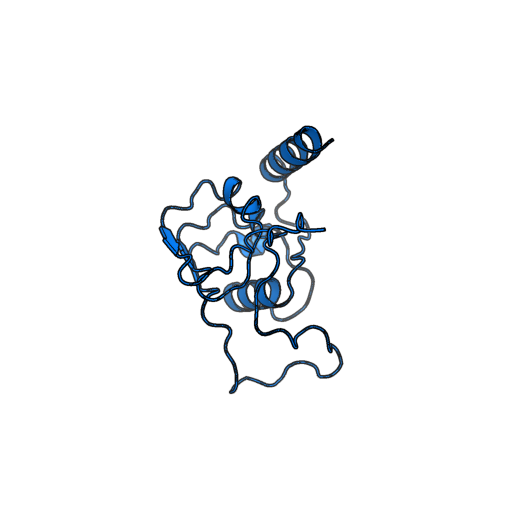1 88 ? -6.028 2.024 2.788 1.00 97.12 88 TYR A C 1
ATOM 716 O O . TYR A 1 88 ? -6.936 1.801 3.588 1.00 97.12 88 TYR A O 1
ATOM 724 N N . LEU A 1 89 ? -4.824 1.458 2.934 1.00 96.94 89 LEU A N 1
ATOM 725 C CA . LEU A 1 89 ? -4.478 0.520 4.007 1.00 96.94 89 LEU A CA 1
ATOM 726 C C . LEU A 1 89 ? -4.120 1.270 5.303 1.00 96.94 89 LEU A C 1
ATOM 728 O O . LEU A 1 89 ? -2.995 1.219 5.802 1.00 96.94 89 LEU A O 1
ATOM 732 N N . THR A 1 90 ? -5.079 2.012 5.859 1.00 95.38 90 THR A N 1
ATOM 733 C CA . THR A 1 90 ? -4.812 2.983 6.939 1.00 95.38 90 THR A CA 1
ATOM 734 C C . THR A 1 90 ? -4.369 2.351 8.268 1.00 95.38 90 THR A C 1
ATOM 736 O O . THR A 1 90 ? -3.720 3.015 9.085 1.00 95.38 90 THR A O 1
ATOM 739 N N . ASN A 1 91 ? -4.655 1.058 8.463 1.00 96.75 91 ASN A N 1
ATOM 740 C CA . ASN A 1 91 ? -4.244 0.264 9.625 1.00 96.75 91 ASN A CA 1
ATOM 741 C C . ASN A 1 91 ? -2.932 -0.514 9.423 1.00 96.75 91 ASN A C 1
ATOM 743 O O . ASN A 1 91 ? -2.522 -1.254 10.324 1.00 96.75 91 ASN A O 1
ATOM 747 N N . LEU A 1 92 ? -2.252 -0.352 8.282 1.00 97.88 92 LEU A N 1
ATOM 748 C CA . LEU A 1 92 ? -1.019 -1.079 7.992 1.00 97.88 92 LEU A CA 1
ATOM 749 C C . LEU A 1 92 ? 0.108 -0.657 8.939 1.00 97.88 92 LEU A C 1
ATOM 751 O O . LEU A 1 92 ? 0.434 0.522 9.067 1.00 97.88 92 LEU A O 1
ATOM 755 N N . ARG A 1 93 ? 0.732 -1.645 9.584 1.00 98.12 93 ARG A N 1
ATOM 756 C CA . ARG A 1 93 ? 1.823 -1.466 10.556 1.00 98.12 93 ARG A CA 1
ATOM 757 C C . ARG A 1 93 ? 3.148 -1.994 10.044 1.00 98.12 93 ARG A C 1
ATOM 759 O O . ARG A 1 93 ? 4.193 -1.441 10.379 1.00 98.12 93 ARG A O 1
ATOM 766 N N . GLN A 1 94 ? 3.115 -3.055 9.245 1.00 97.81 94 GLN A N 1
ATOM 767 C CA . GLN A 1 94 ? 4.312 -3.683 8.699 1.00 97.81 94 GLN A CA 1
ATOM 768 C C . GLN A 1 94 ? 4.174 -3.857 7.191 1.00 97.81 94 GLN A C 1
ATOM 770 O O . GLN A 1 94 ? 3.234 -4.495 6.726 1.00 97.81 94 GLN A O 1
ATOM 775 N N . LEU A 1 95 ? 5.129 -3.318 6.442 1.00 95.69 95 LEU A N 1
ATOM 776 C CA . LEU A 1 95 ? 5.142 -3.389 4.989 1.00 95.69 95 LEU A CA 1
ATOM 777 C C . LEU A 1 95 ? 6.528 -3.789 4.495 1.00 95.69 95 LEU A C 1
ATOM 779 O O . LEU A 1 95 ? 7.527 -3.154 4.834 1.00 95.69 95 LEU A O 1
ATOM 783 N N . ASN A 1 96 ? 6.579 -4.818 3.660 1.00 93.38 96 ASN A N 1
ATOM 784 C CA . ASN A 1 96 ? 7.786 -5.195 2.942 1.00 93.38 96 ASN A CA 1
ATOM 785 C C . ASN A 1 96 ? 7.581 -4.983 1.440 1.00 93.38 96 ASN A C 1
ATOM 787 O O . ASN A 1 96 ? 6.781 -5.678 0.831 1.00 93.38 96 ASN A O 1
ATOM 791 N N . LEU A 1 97 ? 8.303 -4.027 0.856 1.00 90.69 97 LEU A N 1
ATOM 792 C CA . LEU A 1 97 ? 8.304 -3.707 -0.579 1.00 90.69 97 LEU A CA 1
ATOM 793 C C . LEU A 1 97 ? 9.631 -4.093 -1.252 1.00 90.69 97 LEU A C 1
ATOM 795 O O . LEU A 1 97 ? 9.912 -3.667 -2.373 1.00 90.69 97 LEU A O 1
ATOM 799 N N . SER A 1 98 ? 10.479 -4.859 -0.564 1.00 88.81 98 SER A N 1
ATOM 800 C CA . SER A 1 98 ? 11.791 -5.266 -1.073 1.00 88.81 98 SER A CA 1
ATOM 801 C C . SER A 1 98 ? 11.680 -5.946 -2.444 1.00 88.81 98 SER A C 1
ATOM 803 O O . SER A 1 98 ? 10.698 -6.620 -2.715 1.00 88.81 98 SER A O 1
ATOM 805 N N . ARG A 1 99 ? 12.711 -5.832 -3.291 1.00 85.62 99 ARG A N 1
ATOM 806 C CA . ARG A 1 99 ? 12.778 -6.455 -4.631 1.00 85.62 99 ARG A CA 1
ATOM 807 C C . ARG A 1 99 ? 11.746 -5.946 -5.649 1.00 85.62 99 ARG A C 1
ATOM 809 O O . ARG A 1 99 ? 11.477 -6.641 -6.622 1.00 85.62 99 ARG A O 1
ATOM 816 N N . ASN A 1 100 ? 11.242 -4.726 -5.476 1.00 84.75 100 ASN A N 1
ATOM 817 C CA . ASN A 1 100 ? 10.375 -4.066 -6.451 1.00 84.75 100 ASN A CA 1
ATOM 818 C C . ASN A 1 100 ? 11.042 -2.803 -7.036 1.00 84.75 100 ASN A C 1
ATOM 820 O O . ASN A 1 100 ? 11.670 -2.042 -6.294 1.00 84.75 100 ASN A O 1
ATOM 824 N N . PRO A 1 101 ? 10.923 -2.532 -8.347 1.00 85.31 101 PRO A N 1
ATOM 825 C CA . PRO A 1 101 ? 11.472 -1.346 -9.009 1.00 85.31 101 PRO A CA 1
ATOM 826 C C . PRO A 1 101 ? 10.605 -0.091 -8.782 1.00 85.31 101 PRO A C 1
ATOM 828 O O . PRO A 1 101 ? 10.270 0.627 -9.720 1.00 85.31 101 PRO A O 1
ATOM 831 N N . ILE A 1 102 ? 10.236 0.186 -7.531 1.00 85.50 102 ILE A N 1
ATOM 832 C CA . ILE A 1 102 ? 9.390 1.331 -7.182 1.00 85.50 102 ILE A CA 1
ATOM 833 C C . ILE A 1 102 ? 10.251 2.594 -7.132 1.00 85.50 102 ILE A C 1
ATOM 835 O O . ILE A 1 102 ? 11.164 2.705 -6.309 1.00 85.50 102 ILE A O 1
ATOM 839 N N . SER A 1 103 ? 9.942 3.561 -7.993 1.00 82.62 103 SER A N 1
ATOM 840 C CA . SER A 1 103 ? 10.624 4.860 -8.033 1.00 82.62 103 SER A CA 1
ATOM 841 C C . SER A 1 103 ? 9.924 5.945 -7.213 1.00 82.62 103 SER A C 1
ATOM 843 O O . SER A 1 103 ? 10.577 6.900 -6.796 1.00 82.62 103 SER A O 1
ATOM 845 N N . ASP A 1 104 ? 8.614 5.813 -6.981 1.00 87.75 104 ASP A N 1
ATOM 846 C CA . ASP A 1 104 ? 7.805 6.779 -6.235 1.00 87.75 104 ASP A CA 1
ATOM 847 C C . ASP A 1 104 ? 7.213 6.142 -4.968 1.00 87.75 104 ASP A C 1
ATOM 849 O O . ASP A 1 104 ? 6.415 5.209 -5.023 1.00 87.75 104 ASP A O 1
ATOM 853 N N . LEU A 1 105 ? 7.626 6.663 -3.811 1.00 90.62 105 LEU A N 1
ATOM 854 C CA . LEU A 1 105 ? 7.184 6.229 -2.483 1.00 90.62 105 LEU A CA 1
ATOM 855 C C . LEU A 1 105 ? 6.171 7.197 -1.846 1.00 90.62 105 LEU A C 1
ATOM 857 O O . LEU A 1 105 ? 5.891 7.093 -0.650 1.00 90.62 105 LEU A O 1
ATOM 861 N N . SER A 1 106 ? 5.641 8.160 -2.604 1.00 91.12 106 SER A N 1
ATOM 862 C CA . SER A 1 106 ? 4.788 9.239 -2.090 1.00 91.12 106 SER A CA 1
ATOM 863 C C . SER A 1 106 ? 3.536 8.741 -1.365 1.00 91.12 106 SER A C 1
ATOM 865 O O . SER A 1 106 ? 3.149 9.334 -0.357 1.00 91.12 106 SER A O 1
ATOM 867 N N . GLU A 1 107 ? 2.957 7.615 -1.787 1.00 93.06 107 GLU A N 1
ATOM 868 C CA . GLU A 1 107 ? 1.775 7.015 -1.152 1.00 93.06 107 GLU A CA 1
ATOM 869 C C . GLU A 1 107 ? 2.043 6.546 0.294 1.00 93.06 107 GLU A C 1
ATOM 871 O O . GLU A 1 107 ? 1.126 6.533 1.119 1.00 93.06 107 GLU A O 1
ATOM 876 N N . LEU A 1 108 ? 3.301 6.255 0.666 1.00 93.62 108 LEU A N 1
ATOM 877 C CA . LEU A 1 108 ? 3.648 5.810 2.025 1.00 93.62 108 LEU A CA 1
ATOM 878 C C . LEU A 1 108 ? 3.345 6.862 3.098 1.00 93.62 108 LEU A C 1
ATOM 880 O O . LEU A 1 108 ? 3.116 6.515 4.256 1.00 93.62 108 LEU A O 1
ATOM 884 N N . LYS A 1 109 ? 3.294 8.150 2.738 1.00 92.88 109 LYS A N 1
ATOM 885 C CA . LYS A 1 109 ? 3.022 9.231 3.700 1.00 92.88 109 LYS A CA 1
ATOM 886 C C . LYS A 1 109 ? 1.617 9.164 4.310 1.00 92.88 109 LYS A C 1
ATOM 888 O O . LYS A 1 109 ? 1.370 9.818 5.329 1.00 92.88 109 LYS A O 1
ATOM 893 N N . TYR A 1 110 ? 0.700 8.424 3.686 1.00 93.62 110 TYR A N 1
ATOM 894 C CA . TYR A 1 110 ? -0.670 8.233 4.160 1.00 93.62 110 TYR A CA 1
ATOM 895 C C . TYR A 1 110 ? -0.795 7.096 5.182 1.00 93.62 110 TYR A C 1
ATOM 897 O O . TYR A 1 110 ? -1.751 7.076 5.953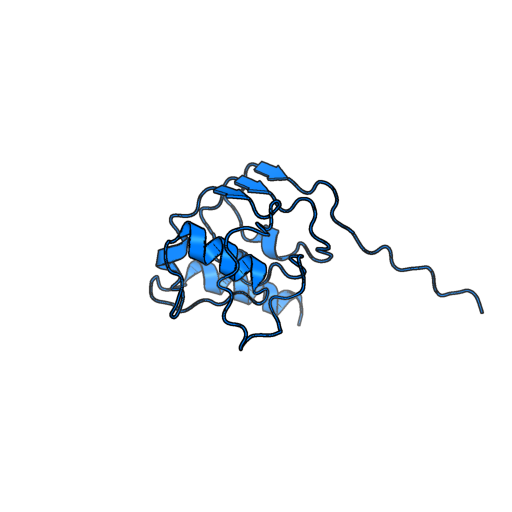 1.00 93.62 110 TYR A O 1
ATOM 905 N N . LEU A 1 111 ? 0.202 6.212 5.274 1.00 94.94 111 LEU A N 1
ATOM 906 C CA . LEU A 1 111 ? 0.214 5.062 6.178 1.00 94.94 111 LEU A CA 1
ATOM 907 C C . LEU A 1 111 ? 0.651 5.467 7.592 1.00 94.94 111 LEU A C 1
ATOM 909 O O . LEU A 1 111 ? 1.751 5.161 8.047 1.00 94.94 111 LEU A O 1
ATOM 913 N N . LYS A 1 112 ? -0.211 6.198 8.306 1.00 93.81 112 LYS A N 1
ATOM 914 C CA . LYS A 1 112 ? 0.127 6.801 9.610 1.00 93.81 112 LYS A CA 1
ATOM 915 C C . LYS A 1 112 ? 0.442 5.790 10.716 1.00 93.81 112 LYS A C 1
ATOM 917 O O . LYS A 1 112 ? 1.088 6.159 11.691 1.00 93.81 112 LYS A O 1
ATOM 922 N N . GLN A 1 113 ? -0.005 4.543 10.574 1.00 96.44 113 GLN A N 1
ATOM 923 C CA . GLN A 1 113 ? 0.251 3.470 11.539 1.00 96.44 113 GLN A CA 1
ATOM 924 C C . GLN A 1 113 ? 1.490 2.628 11.208 1.00 96.44 113 GLN A C 1
ATOM 926 O O . GLN A 1 113 ? 1.814 1.713 11.968 1.00 96.44 113 GLN A O 1
ATOM 931 N N . LEU A 1 114 ? 2.195 2.927 10.112 1.00 97.00 114 LEU A N 1
ATOM 932 C CA . LEU A 1 114 ? 3.334 2.136 9.669 1.00 97.00 114 LEU A CA 1
ATOM 933 C C . LEU A 1 114 ? 4.509 2.283 10.643 1.00 97.00 114 LEU A C 1
ATOM 935 O O . LEU A 1 114 ? 5.060 3.368 10.818 1.00 97.00 114 LEU A O 1
ATOM 939 N N . THR A 1 115 ? 4.914 1.177 11.265 1.00 97.00 115 THR A N 1
ATOM 940 C CA . THR A 1 115 ? 6.033 1.126 12.219 1.00 97.00 115 THR A CA 1
ATOM 941 C C . THR A 1 115 ? 7.219 0.326 11.699 1.00 97.00 115 THR A C 1
ATOM 943 O O . THR A 1 115 ? 8.334 0.493 12.191 1.00 97.00 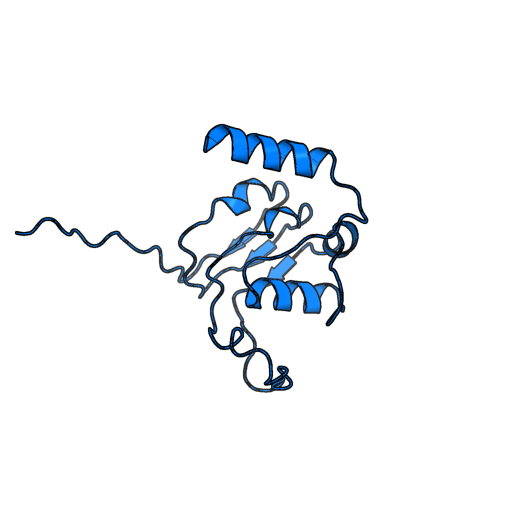115 THR A O 1
ATOM 946 N N . LYS A 1 116 ? 7.004 -0.532 10.696 1.00 96.50 116 LYS A N 1
ATOM 947 C CA . LYS A 1 116 ? 8.052 -1.332 10.067 1.00 96.50 116 LYS A CA 1
ATOM 948 C C . LYS A 1 116 ? 7.940 -1.253 8.547 1.00 96.50 116 LYS A C 1
ATOM 950 O O . LYS A 1 116 ? 6.912 -1.621 7.987 1.00 96.50 116 LYS A O 1
ATOM 955 N N . LEU A 1 117 ? 9.018 -0.820 7.897 1.00 94.25 117 LEU A N 1
ATOM 956 C CA . LEU A 1 117 ? 9.126 -0.723 6.444 1.00 94.25 117 LEU A CA 1
ATOM 957 C C . LEU A 1 117 ? 10.419 -1.390 5.966 1.00 94.25 117 LEU A C 1
ATOM 959 O O . LEU A 1 117 ? 11.503 -1.058 6.444 1.00 94.25 117 LEU A O 1
ATOM 963 N N . GLU A 1 118 ? 10.306 -2.304 5.006 1.00 92.19 118 GLU A N 1
ATOM 964 C CA . GLU A 1 118 ? 11.445 -2.955 4.354 1.00 92.19 118 GLU A CA 1
ATOM 965 C C . GLU A 1 118 ? 11.484 -2.592 2.859 1.00 92.19 118 GLU A C 1
ATOM 967 O O . GLU A 1 118 ? 10.499 -2.763 2.146 1.00 92.19 118 GLU A O 1
ATOM 972 N N . LEU A 1 119 ? 12.627 -2.073 2.393 1.00 87.50 119 LEU A N 1
ATOM 973 C CA . LEU A 1 119 ? 12.848 -1.572 1.021 1.00 87.50 119 LEU A CA 1
ATOM 974 C C . LEU A 1 119 ? 14.122 -2.157 0.385 1.00 87.50 119 LEU A C 1
ATOM 976 O O . LEU A 1 119 ? 14.800 -1.506 -0.411 1.00 87.50 119 LEU A O 1
ATOM 980 N N . ARG A 1 120 ? 14.540 -3.362 0.783 1.00 79.62 120 ARG A N 1
ATOM 981 C CA . ARG A 1 120 ? 15.809 -3.926 0.306 1.00 79.62 120 ARG A CA 1
ATOM 982 C C . ARG A 1 120 ? 15.724 -4.156 -1.207 1.00 79.62 120 ARG A C 1
ATOM 984 O O . ARG A 1 120 ? 14.825 -4.843 -1.674 1.00 79.62 120 ARG A O 1
ATOM 991 N N . THR A 1 121 ? 16.680 -3.619 -1.965 1.00 69.12 121 THR A N 1
ATOM 992 C CA . THR A 1 121 ? 16.697 -3.727 -3.436 1.00 69.12 121 THR A CA 1
ATOM 993 C C . THR A 1 121 ? 15.475 -3.065 -4.090 1.00 69.12 121 THR A C 1
ATOM 995 O O . THR A 1 121 ? 14.777 -3.695 -4.880 1.00 69.12 121 THR A O 1
ATOM 998 N N . ILE A 1 122 ? 15.208 -1.797 -3.759 1.00 61.12 122 ILE A N 1
ATOM 999 C CA . ILE A 1 122 ? 14.397 -0.927 -4.622 1.00 61.12 122 ILE A CA 1
ATOM 1000 C C . ILE A 1 122 ? 15.310 -0.248 -5.649 1.00 61.12 122 ILE A C 1
ATOM 1002 O O . ILE A 1 122 ? 16.356 0.305 -5.294 1.00 61.12 122 ILE A O 1
ATOM 1006 N N . TYR A 1 123 ? 14.958 -0.314 -6.932 1.00 58.50 123 TYR A N 1
ATOM 1007 C CA . TYR A 1 123 ? 15.679 0.427 -7.968 1.00 58.50 123 TYR A CA 1
ATOM 1008 C C . TYR A 1 123 ? 15.181 1.871 -7.965 1.00 58.50 123 TYR A C 1
ATOM 1010 O O . TYR A 1 123 ?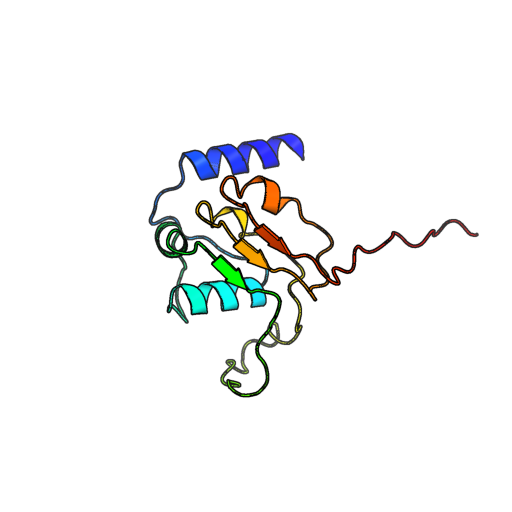 14.280 2.235 -8.713 1.00 58.50 123 TYR A O 1
ATOM 1018 N N . LEU A 1 124 ? 15.782 2.710 -7.121 1.00 52.75 124 LEU A N 1
ATOM 1019 C CA . LEU A 1 124 ? 15.658 4.155 -7.276 1.00 52.75 124 LEU A CA 1
ATOM 1020 C C . LEU A 1 124 ? 16.393 4.509 -8.568 1.00 52.75 124 LEU A C 1
ATOM 1022 O O . LEU A 1 124 ? 17.627 4.516 -8.594 1.00 52.75 124 LEU A O 1
ATOM 1026 N N . HIS A 1 125 ? 15.654 4.717 -9.657 1.00 49.81 125 HIS A N 1
ATOM 1027 C CA . HIS A 1 125 ? 16.228 5.138 -10.928 1.00 49.81 125 HIS A CA 1
ATOM 1028 C C . HIS A 1 125 ? 16.993 6.446 -10.674 1.00 49.81 125 HIS A C 1
ATOM 1030 O O . HIS A 1 125 ? 16.398 7.507 -10.511 1.00 49.81 125 HIS A O 1
ATOM 1036 N N . LYS A 1 126 ? 18.328 6.383 -10.583 1.00 48.69 126 LYS A N 1
ATOM 1037 C CA . LYS A 1 126 ? 19.146 7.588 -10.716 1.00 48.69 126 LYS A CA 1
ATOM 1038 C C . LYS A 1 126 ? 18.880 8.089 -12.126 1.00 48.69 126 LYS A C 1
ATOM 1040 O O . LYS A 1 126 ? 19.062 7.330 -13.078 1.00 48.69 126 LYS A O 1
ATOM 1045 N N . GLU A 1 127 ? 18.418 9.325 -12.265 1.00 49.72 127 GLU A N 1
ATOM 1046 C CA . GLU A 1 127 ? 18.450 10.007 -13.553 1.00 49.72 127 GLU A CA 1
ATOM 1047 C C . GLU A 1 127 ? 19.871 9.872 -14.105 1.00 49.72 127 GLU A C 1
ATOM 1049 O O . GLU A 1 127 ? 20.848 10.335 -13.511 1.00 49.72 127 GLU A O 1
ATOM 1054 N N . SER A 1 128 ? 20.012 9.147 -15.209 1.00 48.00 128 SER A N 1
ATOM 1055 C CA . SER A 1 128 ? 21.254 9.107 -15.957 1.00 48.00 128 SER A CA 1
ATOM 1056 C C . SER A 1 128 ? 21.515 10.517 -16.464 1.00 48.00 128 SER A C 1
ATOM 1058 O O . SER A 1 128 ? 20.757 11.034 -17.286 1.00 48.00 128 SER A O 1
ATOM 1060 N N . ALA A 1 129 ? 22.588 11.118 -15.948 1.00 48.47 129 ALA A N 1
ATOM 1061 C CA . ALA A 1 129 ? 23.200 12.333 -16.454 1.00 48.47 129 ALA A CA 1
ATOM 1062 C C . ALA A 1 129 ? 23.224 12.303 -17.989 1.00 48.47 129 ALA A C 1
ATOM 1064 O O . ALA A 1 129 ? 24.063 11.653 -18.605 1.00 48.47 129 ALA A O 1
ATOM 1065 N N . SER A 1 130 ? 22.266 12.998 -18.594 1.00 51.22 130 SER A N 1
ATOM 1066 C CA . SER A 1 130 ? 22.164 13.192 -20.037 1.00 51.22 130 SER A CA 1
ATOM 1067 C C . SER A 1 130 ? 22.456 14.657 -20.331 1.00 51.22 130 SER A C 1
ATOM 1069 O O . SER A 1 130 ? 21.611 15.383 -20.834 1.00 51.22 130 SER A O 1
ATOM 1071 N N . LEU A 1 131 ? 23.661 15.097 -19.965 1.00 43.50 131 LEU A N 1
ATOM 1072 C CA . LEU A 1 131 ? 24.285 16.313 -20.487 1.00 43.50 131 LEU A CA 1
ATOM 1073 C C . LEU A 1 131 ? 25.752 16.005 -20.804 1.00 43.50 131 LEU A C 1
ATOM 1075 O O . LEU A 1 131 ? 26.676 16.509 -20.177 1.00 43.50 131 LEU A O 1
ATOM 1079 N N . LEU A 1 132 ? 25.949 15.124 -21.783 1.00 42.59 132 LEU A N 1
ATOM 1080 C CA . LEU A 1 132 ? 27.139 15.128 -22.626 1.00 42.59 132 LEU A CA 1
ATOM 1081 C C . LEU A 1 132 ? 26.676 15.078 -24.083 1.00 42.59 132 LEU A C 1
ATOM 1083 O O . LEU A 1 132 ? 26.554 14.006 -24.677 1.00 42.59 132 LEU A O 1
ATOM 1087 N N . ARG A 1 133 ? 26.389 16.258 -24.631 1.00 48.38 133 ARG A N 1
ATOM 1088 C CA . ARG A 1 133 ? 26.687 16.631 -26.014 1.00 48.38 133 ARG A CA 1
ATOM 1089 C C . ARG A 1 133 ? 27.106 18.090 -26.032 1.00 48.38 133 ARG A C 1
ATOM 1091 O O . ARG A 1 133 ? 26.471 18.868 -25.289 1.00 48.38 133 ARG A O 1
#